Protein AF-A0A9E7R2E1-F1 (afdb_monomer_lite)

Radius of gyration: 25.78 Å; chains: 1; bounding box: 71×35×56 Å

Sequence (95 aa):
MHPHVYTFVGIPGGPELLVILLLVVLLFGADRLPKLARSSGQAMGEFEKGREAVEAEIRAARAETLDGEDEADDVESAPTDEAEVESDPGTARPA

Foldseek 3Di:
DDDPDDDDDDDDDPVVVVVVVVVVCVVQNPPRVVVCVVVVVVVVVVVVVVVVVVVVVVVVVVCVVDPDDDDDDDPDDDDDDDPPPPPDPDDDDDD

pLDDT: mean 75.92, std 20.16, range [41.56, 97.5]

Structure (mmCIF, N/CA/C/O backbone):
data_AF-A0A9E7R2E1-F1
#
_entry.id   AF-A0A9E7R2E1-F1
#
loop_
_atom_site.group_PDB
_atom_site.id
_atom_site.type_symbol
_atom_site.label_atom_id
_atom_site.label_alt_id
_atom_site.label_comp_id
_atom_site.label_asym_id
_atom_site.label_entity_id
_atom_site.label_seq_id
_atom_site.pdbx_PDB_ins_code
_atom_site.Cartn_x
_atom_site.Cartn_y
_atom_site.Cartn_z
_atom_site.occupancy
_atom_site.B_iso_or_equiv
_atom_site.auth_seq_id
_atom_site.auth_comp_id
_atom_site.auth_asym_id
_atom_site.auth_atom_id
_atom_site.pdbx_PDB_model_num
ATOM 1 N N . MET A 1 1 ? 38.617 -4.726 -14.483 1.00 48.66 1 MET A N 1
ATOM 2 C CA . MET A 1 1 ? 37.303 -4.976 -15.110 1.00 48.66 1 MET A CA 1
ATOM 3 C C . MET A 1 1 ? 36.491 -5.736 -14.074 1.00 48.66 1 MET A C 1
ATOM 5 O O . MET A 1 1 ? 36.541 -6.956 -14.038 1.00 48.66 1 MET A O 1
ATOM 9 N N . HIS A 1 2 ? 35.918 -5.011 -13.112 1.00 55.81 2 HIS A N 1
ATOM 10 C CA . HIS A 1 2 ? 35.186 -5.626 -12.005 1.00 55.81 2 HIS A CA 1
ATOM 11 C C . HIS A 1 2 ? 33.710 -5.716 -12.405 1.00 55.81 2 HIS A C 1
ATOM 13 O O . HIS A 1 2 ? 33.160 -4.710 -12.855 1.00 55.81 2 HIS A O 1
ATOM 19 N N . PRO A 1 3 ? 33.093 -6.903 -12.330 1.00 60.97 3 PRO A N 1
ATOM 20 C CA . PRO A 1 3 ? 31.711 -7.089 -12.733 1.00 60.97 3 PRO A CA 1
ATOM 21 C C . PRO A 1 3 ? 30.798 -6.352 -11.750 1.00 60.97 3 PRO A C 1
ATOM 23 O O . PRO A 1 3 ? 30.836 -6.606 -10.552 1.00 60.97 3 PRO A O 1
ATOM 26 N N . HIS A 1 4 ? 29.944 -5.467 -12.264 1.00 66.25 4 HIS A N 1
ATOM 27 C CA . HIS A 1 4 ? 28.847 -4.815 -11.531 1.00 66.25 4 HIS A CA 1
ATOM 28 C C . HIS A 1 4 ? 27.693 -5.782 -11.220 1.00 66.25 4 HIS A C 1
ATOM 30 O O . HIS A 1 4 ? 26.525 -5.407 -11.194 1.00 66.25 4 HIS A O 1
ATOM 36 N N . VAL A 1 5 ? 28.011 -7.059 -11.051 1.00 59.28 5 VAL A N 1
ATOM 37 C CA . VAL A 1 5 ? 27.043 -8.128 -10.879 1.00 59.28 5 VAL A CA 1
ATOM 38 C C . VAL A 1 5 ? 27.345 -8.722 -9.514 1.00 59.28 5 VAL A C 1
ATOM 40 O O . VAL A 1 5 ? 28.429 -9.260 -9.326 1.00 59.28 5 VAL A O 1
ATOM 43 N N . TYR A 1 6 ? 26.383 -8.607 -8.598 1.00 57.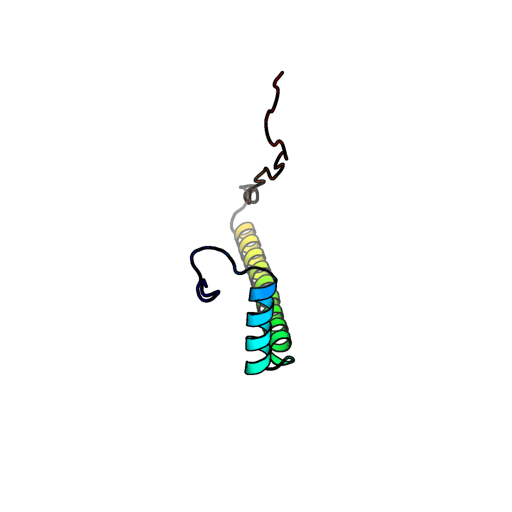00 6 TYR A N 1
ATOM 44 C CA . TYR A 1 6 ? 26.385 -9.085 -7.209 1.00 57.00 6 TYR A CA 1
ATOM 45 C C . TYR A 1 6 ? 27.075 -8.172 -6.175 1.00 57.00 6 TYR A C 1
ATOM 47 O O . TYR A 1 6 ? 28.292 -8.078 -6.111 1.00 57.00 6 TYR A O 1
ATOM 55 N N . THR A 1 7 ? 26.328 -7.390 -5.387 1.00 62.19 7 THR A N 1
ATOM 56 C CA . THR A 1 7 ? 25.569 -7.845 -4.199 1.00 62.19 7 THR A CA 1
ATOM 57 C C . THR A 1 7 ? 26.489 -8.392 -3.111 1.00 62.19 7 THR A C 1
ATOM 59 O O . THR A 1 7 ? 26.827 -9.570 -3.131 1.00 62.19 7 THR A O 1
ATOM 62 N N . PHE A 1 8 ? 26.785 -7.578 -2.097 1.00 56.00 8 PHE A N 1
ATOM 63 C CA . PHE A 1 8 ? 26.926 -8.091 -0.736 1.00 56.00 8 PHE A CA 1
ATOM 64 C C . PHE A 1 8 ? 26.683 -6.963 0.282 1.00 56.00 8 PHE A C 1
ATOM 66 O O . PHE A 1 8 ? 27.499 -6.062 0.416 1.00 56.00 8 PHE A O 1
ATOM 73 N N . VAL A 1 9 ? 25.544 -7.030 0.981 1.00 61.38 9 VAL A N 1
ATOM 74 C CA . VAL A 1 9 ? 25.216 -6.270 2.208 1.00 61.38 9 VAL A CA 1
ATOM 75 C C . VAL A 1 9 ? 25.063 -4.750 2.034 1.00 61.38 9 VAL A C 1
ATOM 77 O O . VAL A 1 9 ? 25.856 -3.949 2.509 1.00 61.38 9 VAL A O 1
ATOM 80 N N . GLY A 1 10 ? 23.982 -4.333 1.383 1.00 68.94 10 GLY A N 1
ATOM 81 C CA . GLY A 1 10 ? 23.542 -2.939 1.370 1.00 68.94 10 GLY A CA 1
ATOM 82 C C . GLY A 1 10 ? 22.337 -2.799 0.459 1.00 68.94 10 GLY A C 1
ATOM 83 O O . GLY A 1 10 ? 22.311 -3.419 -0.604 1.00 68.94 10 GLY A O 1
ATOM 84 N N . ILE A 1 11 ? 21.314 -2.062 0.893 1.00 79.00 11 ILE A N 1
ATOM 85 C CA . ILE A 1 11 ? 20.110 -1.818 0.091 1.00 79.00 11 ILE A CA 1
ATOM 86 C C . ILE A 1 11 ? 20.550 -1.326 -1.302 1.00 79.00 11 ILE A C 1
ATOM 88 O O . ILE A 1 11 ? 21.379 -0.415 -1.367 1.00 79.00 11 ILE A O 1
ATOM 92 N N . PRO A 1 12 ? 20.061 -1.934 -2.404 1.00 75.94 12 PRO A N 1
ATOM 93 C CA . PRO A 1 12 ? 20.397 -1.485 -3.751 1.00 75.94 12 PRO A CA 1
ATOM 94 C C . PRO A 1 12 ? 20.079 0.006 -3.885 1.00 75.94 12 PRO A C 1
ATOM 96 O O . PRO A 1 12 ? 19.035 0.466 -3.420 1.00 75.94 12 PRO A O 1
ATOM 99 N N . GLY A 1 13 ? 20.998 0.760 -4.487 1.00 82.56 13 GLY A N 1
ATOM 100 C CA . GLY A 1 13 ? 20.841 2.194 -4.679 1.00 82.56 13 GLY A CA 1
ATOM 101 C C . GLY A 1 13 ? 19.613 2.546 -5.523 1.00 82.56 13 GLY A C 1
ATOM 102 O O . GLY A 1 13 ? 18.946 1.693 -6.116 1.00 82.56 13 GLY A O 1
ATOM 103 N N . GLY A 1 14 ? 19.313 3.846 -5.593 1.00 87.50 14 GLY A N 1
ATOM 104 C CA . GLY A 1 14 ? 18.201 4.381 -6.385 1.00 87.50 14 GLY A CA 1
ATOM 105 C C . GLY A 1 14 ? 18.105 3.834 -7.822 1.00 87.50 14 GLY A C 1
ATOM 106 O O . GLY A 1 14 ? 17.015 3.406 -8.212 1.00 87.50 14 GLY A O 1
ATOM 107 N N . PRO A 1 15 ? 19.193 3.802 -8.622 1.00 88.56 15 PRO A N 1
ATOM 108 C CA . PRO A 1 15 ? 19.103 3.313 -9.995 1.00 88.56 15 PRO A CA 1
ATOM 109 C C . PRO A 1 15 ? 18.891 1.795 -10.078 1.00 88.56 15 PRO A C 1
ATOM 111 O O . PRO A 1 15 ? 18.113 1.344 -10.920 1.00 88.56 15 PRO A O 1
ATOM 114 N N . GLU A 1 16 ? 19.503 0.999 -9.200 1.00 87.12 16 GLU A N 1
ATOM 115 C CA . GLU A 1 16 ? 19.294 -0.451 -9.153 1.00 87.12 16 GLU A CA 1
ATOM 116 C C . GLU A 1 16 ? 17.840 -0.804 -8.802 1.00 87.12 16 GLU A C 1
ATOM 118 O O . GLU A 1 16 ? 17.246 -1.676 -9.443 1.00 87.12 16 GLU A O 1
ATOM 123 N N . LEU A 1 17 ? 17.229 -0.089 -7.848 1.00 90.75 17 LEU A N 1
ATOM 124 C CA . LEU A 1 17 ? 15.805 -0.242 -7.531 1.00 90.75 17 LEU A CA 1
ATOM 125 C C . LEU A 1 17 ? 14.904 0.085 -8.725 1.00 90.75 17 LEU A C 1
ATOM 127 O O . LEU A 1 17 ? 13.910 -0.608 -8.944 1.00 90.75 17 LEU A O 1
ATOM 131 N N . LEU A 1 18 ? 15.253 1.095 -9.526 1.00 93.00 18 LEU A N 1
ATOM 132 C CA . LEU A 1 18 ? 14.490 1.466 -10.719 1.00 93.00 18 LEU A CA 1
ATOM 133 C C . LEU A 1 18 ? 14.546 0.357 -11.783 1.00 93.00 18 LEU A C 1
ATOM 135 O O . LEU A 1 18 ? 13.521 0.032 -12.383 1.00 93.00 18 LEU A O 1
ATOM 139 N N . VAL A 1 19 ? 15.703 -0.287 -11.970 1.00 93.75 19 VAL A N 1
ATOM 140 C CA . VAL A 1 19 ? 15.843 -1.440 -12.880 1.00 93.75 19 VAL A CA 1
ATOM 141 C C . VAL A 1 19 ? 15.012 -2.632 -12.399 1.00 93.75 19 VAL A C 1
ATOM 143 O O . VAL A 1 19 ? 14.306 -3.248 -13.198 1.00 93.75 19 VAL A O 1
ATOM 146 N N . ILE A 1 20 ? 15.042 -2.942 -11.100 1.00 92.44 20 ILE A N 1
ATOM 147 C CA . ILE A 1 20 ? 14.227 -4.023 -10.523 1.00 92.44 20 ILE A CA 1
ATOM 148 C C . ILE A 1 20 ? 12.736 -3.710 -10.693 1.00 92.44 20 ILE A C 1
ATOM 150 O O . ILE A 1 20 ? 11.980 -4.562 -11.161 1.00 92.44 20 ILE A O 1
ATOM 154 N N . LEU A 1 21 ? 12.315 -2.481 -10.384 1.00 92.75 21 LEU A N 1
ATOM 155 C CA . LEU A 1 21 ? 10.939 -2.026 -10.581 1.00 92.75 21 LEU A CA 1
ATOM 156 C C . LEU A 1 21 ? 10.508 -2.172 -12.045 1.00 92.75 21 LEU A C 1
ATOM 158 O O . LE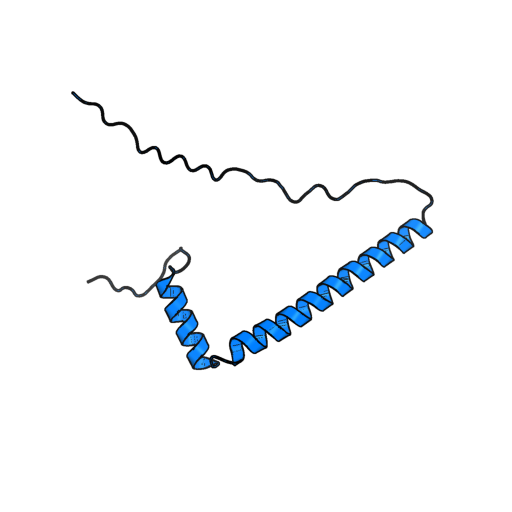U A 1 21 ? 9.413 -2.664 -12.312 1.00 92.75 21 LEU A O 1
ATOM 162 N N . LEU A 1 22 ? 11.371 -1.793 -12.989 1.00 94.94 22 LEU A N 1
ATOM 163 C CA . LEU A 1 22 ? 11.101 -1.923 -14.417 1.00 94.94 22 LEU A CA 1
ATOM 164 C C . LEU A 1 22 ? 10.896 -3.388 -14.824 1.00 94.94 22 LEU A C 1
ATOM 166 O O . LEU A 1 22 ? 9.960 -3.681 -15.567 1.00 94.94 22 LEU A O 1
ATOM 170 N N . LEU A 1 23 ? 11.712 -4.313 -14.309 1.00 95.50 23 LEU A N 1
ATOM 171 C CA . LEU A 1 23 ? 11.528 -5.747 -14.548 1.00 95.50 23 LEU A CA 1
ATOM 172 C C . LEU A 1 23 ? 10.187 -6.238 -13.995 1.00 95.50 23 LEU A C 1
ATOM 174 O O . LEU A 1 23 ? 9.433 -6.886 -14.717 1.00 95.50 23 LEU A O 1
ATOM 178 N N . VAL A 1 24 ? 9.837 -5.883 -12.756 1.00 94.94 24 VAL A N 1
ATOM 179 C CA . VAL A 1 24 ? 8.541 -6.256 -12.159 1.00 94.94 24 VAL A CA 1
ATOM 180 C C . VAL A 1 24 ? 7.378 -5.704 -12.994 1.00 94.94 24 VAL A C 1
ATOM 182 O O . VAL A 1 24 ? 6.434 -6.435 -13.297 1.00 94.94 24 VAL A O 1
ATOM 185 N N . VAL A 1 25 ? 7.455 -4.447 -13.437 1.00 95.38 25 VAL A N 1
ATOM 186 C CA . VAL A 1 25 ? 6.453 -3.838 -14.327 1.00 95.38 25 VAL A CA 1
ATOM 187 C C . VAL A 1 25 ? 6.375 -4.561 -15.672 1.00 95.38 25 VAL A C 1
ATOM 189 O O . VAL A 1 25 ? 5.285 -4.675 -16.219 1.00 95.38 25 VAL A O 1
ATOM 192 N N . LEU A 1 26 ? 7.477 -5.076 -16.213 1.00 95.75 26 LEU A N 1
ATOM 193 C CA . LEU A 1 26 ? 7.460 -5.808 -17.481 1.00 95.75 26 LEU A CA 1
ATOM 194 C C . LEU A 1 26 ? 6.814 -7.196 -17.341 1.00 95.75 26 LEU A C 1
ATOM 196 O O . LEU A 1 26 ? 6.092 -7.628 -18.236 1.00 95.75 26 LEU A O 1
ATOM 200 N N . LEU A 1 27 ? 7.035 -7.873 -16.209 1.00 95.62 27 LEU A N 1
ATOM 201 C CA . LEU A 1 27 ? 6.457 -9.190 -15.919 1.00 95.62 27 LEU A CA 1
ATOM 202 C C . LEU A 1 27 ? 4.957 -9.107 -15.606 1.00 95.62 27 LEU A C 1
ATOM 204 O O . LEU A 1 27 ? 4.168 -9.907 -16.105 1.00 95.62 27 LEU A O 1
ATOM 208 N N . PHE A 1 28 ? 4.563 -8.152 -14.762 1.00 94.25 28 PHE A N 1
ATOM 209 C CA . PHE A 1 28 ? 3.189 -8.036 -14.270 1.00 94.25 28 PHE A CA 1
ATOM 210 C C . PHE A 1 28 ? 2.354 -7.006 -15.044 1.00 94.25 28 PHE A C 1
ATOM 212 O O . PHE A 1 28 ? 1.128 -7.088 -15.050 1.00 94.25 28 PHE A O 1
ATOM 219 N N . GLY A 1 29 ? 2.984 -6.052 -15.722 1.00 91.75 29 GLY A N 1
ATOM 220 C CA . GLY A 1 29 ? 2.338 -4.913 -16.372 1.00 91.75 29 GLY A CA 1
ATOM 221 C C . GLY A 1 29 ? 2.172 -3.704 -15.441 1.00 91.75 29 GLY A C 1
ATOM 222 O O . GLY A 1 29 ? 1.935 -3.846 -14.238 1.00 91.75 29 GLY A O 1
ATOM 223 N N . ALA A 1 30 ? 2.217 -2.498 -16.019 1.00 92.50 30 ALA A N 1
ATOM 224 C CA . ALA A 1 30 ? 2.096 -1.228 -15.289 1.00 92.50 30 ALA A CA 1
ATOM 225 C C . ALA A 1 30 ? 0.760 -1.070 -14.539 1.00 92.50 30 ALA A C 1
ATOM 227 O O . ALA A 1 30 ? 0.693 -0.368 -13.536 1.00 92.50 30 ALA A O 1
ATOM 228 N N . ASP A 1 31 ? -0.289 -1.769 -14.977 1.00 93.69 31 ASP A N 1
ATOM 229 C CA . ASP A 1 31 ? -1.610 -1.717 -14.351 1.00 93.69 31 ASP A CA 1
ATOM 230 C C . ASP A 1 31 ? -1.771 -2.656 -13.151 1.00 93.69 31 ASP A C 1
ATOM 232 O O . ASP A 1 31 ? -2.672 -2.449 -12.336 1.00 93.69 31 ASP A O 1
ATOM 236 N N . ARG A 1 32 ? -0.975 -3.730 -13.039 1.00 93.12 32 ARG A N 1
ATOM 237 C CA . ARG A 1 32 ? -1.201 -4.768 -12.015 1.00 93.12 32 ARG A CA 1
ATOM 238 C C . ARG A 1 32 ? -0.648 -4.375 -10.656 1.00 93.12 32 ARG A C 1
ATOM 240 O O . ARG A 1 32 ? -1.370 -4.510 -9.675 1.00 93.12 32 ARG A O 1
ATOM 247 N N . LEU A 1 33 ? 0.560 -3.820 -10.610 1.00 92.81 33 LEU A N 1
ATOM 248 C CA . LEU A 1 33 ? 1.161 -3.275 -9.388 1.00 92.81 33 LEU A CA 1
ATOM 249 C C . LEU A 1 33 ? 0.237 -2.285 -8.645 1.00 92.81 33 LEU A C 1
ATOM 251 O O . LEU A 1 33 ? -0.070 -2.535 -7.480 1.00 92.81 33 LEU A O 1
ATOM 255 N N . PRO A 1 34 ? -0.288 -1.216 -9.281 1.00 90.50 34 PRO A N 1
ATOM 256 C CA . PRO A 1 34 ? -1.154 -0.261 -8.593 1.00 90.50 34 PRO A CA 1
ATOM 257 C C . PRO A 1 34 ? -2.518 -0.855 -8.229 1.00 90.50 34 PRO A C 1
ATOM 259 O O . PRO A 1 34 ? -3.083 -0.489 -7.201 1.00 90.50 34 PRO A O 1
ATOM 262 N N . LYS A 1 35 ? -3.062 -1.778 -9.034 1.00 94.56 35 LYS A N 1
ATOM 263 C CA . LYS A 1 35 ? -4.324 -2.463 -8.704 1.00 94.56 35 LYS A CA 1
ATOM 264 C C . LYS A 1 35 ? -4.173 -3.339 -7.459 1.00 94.56 35 LYS A C 1
ATOM 266 O O . LYS A 1 35 ? -5.021 -3.252 -6.579 1.00 94.56 35 LYS A O 1
ATOM 271 N N . LEU A 1 36 ? -3.086 -4.110 -7.369 1.00 94.12 36 LEU A N 1
ATOM 272 C CA . LEU A 1 36 ? -2.766 -4.940 -6.203 1.00 94.12 36 LEU A CA 1
ATOM 273 C C . LEU A 1 36 ? -2.517 -4.086 -4.957 1.00 94.12 36 LEU A C 1
ATOM 275 O O . LEU A 1 36 ? -3.069 -4.381 -3.901 1.00 94.12 36 LEU A O 1
ATOM 279 N N . ALA A 1 37 ? -1.751 -3.000 -5.088 1.00 94.38 37 ALA A N 1
ATOM 280 C CA . ALA A 1 37 ? -1.510 -2.072 -3.986 1.00 94.38 37 ALA A CA 1
ATOM 281 C C . ALA A 1 37 ?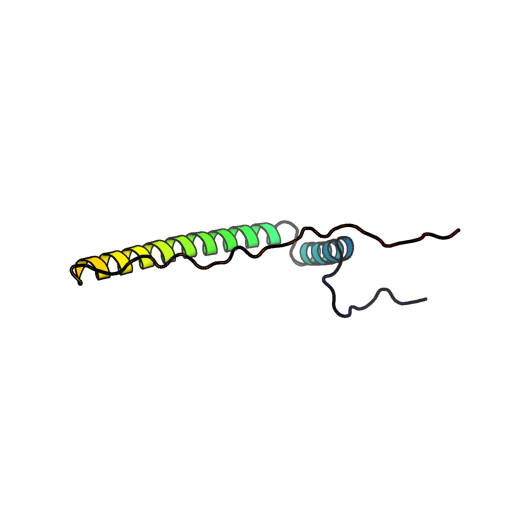 -2.817 -1.451 -3.469 1.00 94.38 37 ALA A C 1
ATOM 283 O O . ALA A 1 37 ? -3.036 -1.402 -2.263 1.00 94.38 37 ALA A O 1
ATOM 284 N N . ARG A 1 38 ? -3.724 -1.036 -4.367 1.00 96.00 38 ARG A N 1
ATOM 285 C CA . ARG A 1 38 ? -5.034 -0.491 -3.978 1.00 96.00 38 ARG A CA 1
ATOM 286 C C . ARG A 1 38 ? -5.901 -1.521 -3.261 1.00 96.00 38 ARG A C 1
ATOM 288 O O . ARG A 1 38 ? -6.396 -1.215 -2.185 1.00 96.00 38 ARG A O 1
ATOM 295 N N . SER A 1 39 ? -6.063 -2.727 -3.810 1.00 96.00 39 SER A N 1
ATOM 296 C CA . SER A 1 39 ? -6.895 -3.756 -3.170 1.00 96.00 39 SER A CA 1
ATOM 297 C C . SER A 1 39 ? -6.306 -4.240 -1.844 1.00 96.00 39 SER A C 1
ATOM 299 O O . SER A 1 39 ? -7.046 -4.452 -0.890 1.00 96.00 39 SER A O 1
ATOM 301 N N . SER A 1 40 ? -4.978 -4.385 -1.767 1.00 96.50 40 SER A N 1
ATOM 302 C CA . SER A 1 40 ? -4.289 -4.757 -0.527 1.00 96.50 40 SER A CA 1
ATOM 303 C C . SER A 1 40 ? -4.388 -3.647 0.517 1.00 96.50 40 SER A C 1
ATOM 305 O O . SER A 1 40 ? -4.659 -3.934 1.675 1.00 96.50 40 SER A O 1
ATOM 307 N N . GLY A 1 41 ? -4.213 -2.386 0.117 1.00 95.38 41 GLY A N 1
ATOM 308 C CA . GLY A 1 41 ? -4.342 -1.238 1.013 1.00 95.38 41 GLY A CA 1
ATOM 309 C C . GLY A 1 41 ? -5.767 -1.063 1.536 1.00 95.38 41 GLY A C 1
ATOM 310 O O . GLY A 1 41 ? -5.955 -0.801 2.717 1.00 95.38 41 GLY A O 1
ATOM 311 N N . GLN A 1 42 ? -6.777 -1.282 0.689 1.00 97.06 42 GLN A N 1
ATOM 312 C CA . GLN A 1 42 ? -8.178 -1.301 1.117 1.00 97.06 42 GLN A CA 1
ATOM 313 C C . GLN A 1 42 ? -8.447 -2.425 2.124 1.00 97.06 42 GLN A C 1
ATOM 315 O O . GLN A 1 42 ? -9.069 -2.174 3.150 1.00 97.06 42 GLN A O 1
ATOM 320 N N . ALA A 1 43 ? -7.950 -3.639 1.863 1.00 96.81 43 ALA A N 1
ATOM 321 C CA . ALA A 1 43 ? -8.105 -4.763 2.784 1.00 96.81 43 ALA A CA 1
ATOM 322 C C . ALA A 1 43 ? -7.431 -4.496 4.140 1.00 96.81 43 ALA A C 1
ATOM 324 O O . ALA A 1 43 ? -8.053 -4.717 5.175 1.00 96.81 43 ALA A O 1
ATOM 325 N N . MET A 1 44 ? -6.200 -3.974 4.138 1.00 97.12 44 MET A N 1
ATOM 326 C CA . MET A 1 44 ? -5.495 -3.590 5.366 1.00 97.12 44 MET A CA 1
ATOM 327 C C . MET A 1 44 ? -6.224 -2.476 6.124 1.00 97.12 44 MET A C 1
ATOM 329 O O . MET A 1 44 ? -6.372 -2.582 7.336 1.00 97.12 44 MET A O 1
ATOM 333 N N . GLY A 1 45 ? -6.731 -1.454 5.430 1.00 96.56 45 GLY A N 1
ATOM 334 C CA . GLY A 1 45 ? -7.440 -0.343 6.070 1.00 96.56 45 GLY A CA 1
ATOM 335 C C . GLY A 1 45 ? -8.767 -0.754 6.714 1.00 96.56 45 GLY A C 1
ATOM 336 O O . GLY A 1 45 ? -9.076 -0.316 7.817 1.00 96.56 45 GLY A O 1
ATOM 337 N N . GLU A 1 46 ? -9.554 -1.615 6.065 1.00 97.50 46 GLU A N 1
ATOM 338 C CA . GLU A 1 46 ? -10.781 -2.150 6.678 1.00 97.50 46 GLU A CA 1
ATOM 339 C C . GLU A 1 46 ? -10.471 -3.123 7.826 1.00 97.50 46 GLU A C 1
ATOM 341 O O . GLU A 1 46 ? -11.202 -3.170 8.814 1.00 97.50 46 GLU A O 1
ATOM 346 N N . PHE A 1 47 ? -9.362 -3.863 7.738 1.00 96.88 47 PHE A N 1
ATOM 347 C CA . PHE A 1 47 ? -8.903 -4.736 8.817 1.00 96.88 47 PHE A CA 1
ATOM 348 C C . PHE A 1 47 ? -8.481 -3.947 10.063 1.00 96.88 47 PHE A C 1
ATOM 350 O O . PHE A 1 47 ? -8.850 -4.329 11.170 1.00 96.88 47 PHE A O 1
ATOM 357 N N . GLU A 1 48 ? -7.755 -2.842 9.899 1.00 96.25 48 GLU A N 1
ATOM 358 C CA . GLU A 1 48 ? -7.332 -1.969 11.002 1.00 96.25 48 GLU A CA 1
ATOM 359 C C . GLU A 1 48 ? -8.533 -1.337 11.717 1.00 96.25 48 GLU A C 1
ATOM 361 O O . GLU A 1 48 ? -8.671 -1.501 12.927 1.00 96.25 48 GLU A O 1
ATOM 366 N N . LYS A 1 49 ? -9.491 -0.776 10.968 1.00 96.69 49 LYS A N 1
ATOM 367 C CA . LYS A 1 49 ? -10.760 -0.272 11.531 1.00 96.69 49 LYS A CA 1
ATOM 368 C C . LYS A 1 49 ? -11.543 -1.349 12.281 1.00 96.69 49 LYS A C 1
ATOM 370 O O . LYS A 1 49 ? -12.113 -1.089 13.337 1.00 96.69 49 LYS A O 1
ATOM 375 N N . GLY A 1 50 ? -11.597 -2.564 11.729 1.00 96.94 50 GLY A N 1
ATOM 376 C CA . GLY A 1 50 ? -12.246 -3.697 12.384 1.00 96.94 50 GLY A CA 1
ATOM 377 C C . GLY A 1 50 ? -11.564 -4.069 13.701 1.00 96.94 50 GLY A C 1
ATOM 378 O O . GLY A 1 50 ? -12.247 -4.348 14.683 1.00 96.94 50 GLY A O 1
ATOM 379 N N . ARG A 1 51 ? -10.226 -4.029 13.745 1.00 96.50 51 ARG A N 1
ATOM 380 C CA . ARG A 1 51 ? -9.454 -4.276 14.971 1.00 96.50 51 ARG A CA 1
ATOM 381 C C . ARG A 1 51 ? -9.703 -3.211 16.033 1.00 96.50 51 ARG A C 1
ATOM 383 O O . ARG A 1 51 ? -9.958 -3.581 17.173 1.00 96.50 51 ARG A O 1
ATOM 390 N N . GLU A 1 52 ? -9.683 -1.934 15.657 1.00 96.44 52 GLU A N 1
ATOM 391 C CA . GLU A 1 52 ? -9.974 -0.816 16.567 1.00 96.44 52 GLU A CA 1
ATOM 392 C C . GLU A 1 52 ? -11.386 -0.915 17.156 1.00 96.44 52 GLU A C 1
ATOM 394 O O . GLU A 1 52 ? -11.573 -0.750 18.360 1.00 96.44 52 GLU A O 1
ATOM 399 N N . ALA A 1 53 ? -12.385 -1.234 16.325 1.00 96.00 53 ALA A N 1
ATOM 400 C CA . ALA A 1 53 ? -13.764 -1.398 16.778 1.00 96.00 53 ALA A CA 1
ATOM 401 C C . ALA A 1 53 ? -13.906 -2.545 17.792 1.00 96.00 53 ALA A C 1
ATOM 403 O O . ALA A 1 53 ? -14.555 -2.379 18.824 1.00 96.00 53 ALA A O 1
ATOM 404 N N . VAL A 1 54 ? -13.265 -3.687 17.525 1.00 95.62 54 VAL A N 1
ATOM 405 C CA . VAL A 1 54 ? -13.262 -4.841 18.437 1.00 95.62 54 VAL A CA 1
ATOM 406 C C . VAL A 1 54 ? -12.542 -4.510 19.743 1.00 95.62 54 VAL A C 1
ATOM 408 O O . VAL A 1 54 ? -13.027 -4.862 20.814 1.00 95.62 54 VAL A O 1
ATOM 411 N N . GLU A 1 55 ? -11.404 -3.821 19.686 1.00 94.56 55 GLU A N 1
ATOM 412 C CA . GLU A 1 55 ? -10.682 -3.411 20.890 1.00 94.56 55 GLU A CA 1
ATOM 413 C C . GLU A 1 55 ? -11.504 -2.437 21.744 1.00 94.56 55 GLU A C 1
ATOM 415 O O . GLU A 1 55 ? -11.589 -2.605 22.962 1.00 94.56 55 GLU A O 1
ATOM 420 N N . ALA A 1 56 ? -12.161 -1.462 21.111 1.00 94.56 56 ALA A N 1
ATOM 421 C CA . ALA A 1 56 ? -13.054 -0.531 21.790 1.00 94.56 56 ALA A CA 1
ATOM 422 C C . ALA A 1 56 ? -14.237 -1.255 22.453 1.00 94.56 56 ALA A C 1
ATOM 424 O O . ALA A 1 56 ? -14.579 -0.939 23.593 1.00 94.56 56 ALA A O 1
ATOM 425 N N . GLU A 1 57 ? -14.826 -2.250 21.783 1.00 93.38 57 GLU A N 1
ATOM 426 C CA . GLU A 1 57 ? -15.903 -3.073 22.343 1.00 93.38 57 GLU A CA 1
ATOM 427 C C . GLU A 1 57 ? -15.418 -3.915 23.531 1.00 93.38 57 GLU A C 1
ATOM 429 O O . GLU A 1 57 ? -16.077 -3.949 24.569 1.00 93.38 57 GLU A O 1
ATOM 434 N N . ILE A 1 58 ? -14.234 -4.529 23.438 1.00 93.19 58 ILE A N 1
ATOM 435 C CA . ILE A 1 58 ? -13.628 -5.285 24.545 1.00 93.19 58 ILE A CA 1
ATOM 436 C C . ILE A 1 58 ? -13.344 -4.364 25.738 1.00 93.19 58 ILE A C 1
ATOM 438 O O . ILE A 1 58 ? -13.618 -4.731 26.884 1.00 93.19 58 ILE A O 1
ATOM 442 N N . ARG A 1 59 ? -12.818 -3.162 2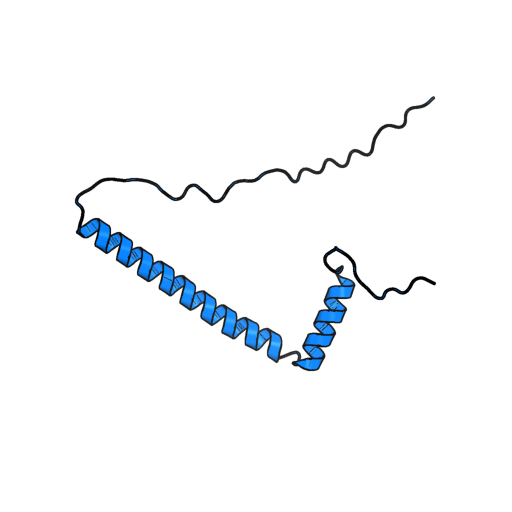5.486 1.00 92.19 59 ARG A N 1
ATOM 443 C CA . ARG A 1 59 ? -12.534 -2.157 26.518 1.00 92.19 59 ARG A CA 1
ATOM 444 C C . ARG A 1 59 ? -13.816 -1.683 27.200 1.00 92.19 59 ARG A C 1
ATOM 446 O O . ARG A 1 59 ? -13.853 -1.621 28.426 1.00 92.19 59 ARG A O 1
ATOM 453 N N . ALA A 1 60 ? -14.865 -1.412 26.424 1.00 90.69 60 ALA A N 1
ATOM 454 C CA . ALA A 1 60 ? -16.177 -1.040 26.944 1.00 90.69 60 ALA A CA 1
ATOM 455 C C . ALA A 1 60 ? -16.800 -2.177 27.771 1.00 90.69 60 ALA A C 1
ATOM 457 O O . ALA A 1 60 ? -17.200 -1.952 28.908 1.00 90.69 60 ALA A O 1
ATOM 458 N N . ALA A 1 61 ? -16.789 -3.414 27.267 1.00 88.62 61 ALA A N 1
ATOM 459 C CA . ALA A 1 61 ? -17.313 -4.579 27.982 1.00 88.62 61 ALA A CA 1
ATOM 460 C C . ALA A 1 61 ? -16.561 -4.854 29.299 1.00 88.62 61 ALA A C 1
ATOM 462 O O . ALA A 1 61 ? -17.168 -5.250 30.297 1.00 88.62 61 ALA A O 1
ATOM 463 N N . ARG A 1 62 ? -15.241 -4.620 29.329 1.00 87.12 62 ARG A N 1
ATOM 464 C CA . ARG A 1 62 ? -14.419 -4.725 30.545 1.00 87.12 62 ARG A CA 1
ATOM 465 C C . ARG A 1 62 ? -14.735 -3.612 31.547 1.00 87.12 62 ARG A C 1
ATOM 467 O O . ARG A 1 62 ? -14.803 -3.890 32.739 1.00 87.12 62 ARG A O 1
ATOM 474 N N . ALA A 1 63 ? -14.960 -2.390 31.068 1.00 84.31 63 ALA A N 1
ATOM 475 C CA . ALA A 1 63 ? -15.370 -1.262 31.903 1.00 84.31 63 ALA A CA 1
ATOM 476 C C . ALA A 1 63 ? -16.784 -1.445 32.486 1.00 84.31 63 ALA A C 1
ATOM 478 O O . ALA A 1 63 ? -17.041 -1.011 33.601 1.00 84.31 63 ALA A O 1
ATOM 479 N N . GLU A 1 64 ? -17.691 -2.121 31.773 1.00 77.12 64 GLU A N 1
ATOM 480 C CA . GLU A 1 64 ? -19.041 -2.424 32.275 1.00 77.12 64 GLU A CA 1
ATOM 481 C C . GLU A 1 64 ? -19.077 -3.568 33.302 1.00 77.12 64 GLU A C 1
ATOM 483 O O . GLU A 1 64 ? -20.025 -3.669 34.080 1.00 77.12 64 GLU A O 1
ATOM 488 N N . THR A 1 65 ? -18.071 -4.449 33.319 1.00 74.00 65 THR A N 1
ATOM 489 C CA . THR A 1 65 ? -18.029 -5.616 34.221 1.00 74.00 65 THR A CA 1
ATOM 490 C C . THR A 1 65 ? -17.178 -5.413 35.475 1.00 74.00 65 THR A C 1
ATOM 492 O O . THR A 1 65 ? -17.276 -6.221 36.401 1.00 74.00 65 THR A O 1
ATOM 495 N N . LEU A 1 66 ? -16.374 -4.350 35.540 1.00 61.72 66 LEU A N 1
ATOM 496 C CA . LEU A 1 66 ? -15.502 -4.025 36.667 1.00 61.72 66 LEU A CA 1
ATOM 497 C C . LEU A 1 66 ? -15.701 -2.546 37.030 1.00 61.72 66 LEU A C 1
ATOM 499 O O . LEU A 1 66 ? -15.248 -1.662 36.308 1.00 61.72 66 LEU A O 1
ATOM 503 N N . ASP A 1 67 ? -16.391 -2.279 38.142 1.00 63.41 67 ASP A N 1
ATOM 504 C CA . ASP A 1 67 ? -16.479 -0.939 38.733 1.00 63.41 67 ASP A CA 1
ATOM 505 C C . ASP A 1 67 ? -15.073 -0.466 39.146 1.00 63.41 67 ASP A C 1
ATOM 507 O O . ASP A 1 67 ? -14.597 -0.797 40.229 1.00 63.41 67 ASP A O 1
ATOM 511 N N . GLY A 1 68 ? -14.448 0.335 38.280 1.00 64.50 68 GLY A N 1
ATOM 512 C CA . GLY A 1 68 ? -13.385 1.281 38.615 1.00 64.50 68 GLY A CA 1
ATOM 513 C C . GLY A 1 68 ? -11.964 0.722 38.769 1.00 64.50 68 GLY A C 1
ATOM 514 O O . GLY A 1 68 ? -11.733 -0.283 39.423 1.00 64.50 68 GLY A O 1
ATOM 515 N N . GLU A 1 69 ? -11.024 1.516 38.249 1.00 60.00 69 GLU A N 1
ATOM 516 C CA . GLU A 1 69 ? -9.569 1.532 38.491 1.00 60.00 69 GLU A CA 1
ATOM 517 C C . GLU A 1 69 ? -8.653 0.891 37.416 1.00 60.00 69 GLU A C 1
ATOM 519 O O . GLU A 1 69 ? -8.938 -0.152 36.829 1.00 60.00 69 GLU A O 1
ATOM 524 N N . ASP A 1 70 ? -7.546 1.615 37.201 1.00 49.94 70 ASP A N 1
ATOM 525 C CA . ASP A 1 70 ? -6.443 1.560 36.221 1.00 49.94 70 ASP A CA 1
ATOM 526 C C . ASP A 1 70 ? -6.706 2.112 34.807 1.00 49.94 70 ASP A C 1
ATOM 528 O O . ASP A 1 70 ? -7.384 1.507 33.979 1.00 49.94 70 ASP A O 1
ATOM 532 N N . GLU A 1 71 ? -6.370 3.385 34.547 1.00 55.47 71 GLU A N 1
ATOM 533 C CA . GLU A 1 71 ? -5.024 3.984 34.334 1.00 55.47 71 GLU A CA 1
ATOM 534 C C . GLU A 1 71 ? -4.418 3.647 32.967 1.00 55.47 71 GLU A C 1
ATOM 536 O O . GLU A 1 71 ? -4.207 2.497 32.603 1.00 55.47 71 GLU A O 1
ATOM 541 N N . ALA A 1 72 ? -4.169 4.736 32.236 1.00 53.75 72 ALA A N 1
ATOM 542 C CA . ALA A 1 72 ? -2.982 5.001 31.438 1.00 53.75 72 ALA A CA 1
ATOM 543 C C . ALA A 1 72 ? -2.099 3.795 31.073 1.00 53.75 72 ALA A C 1
ATOM 545 O O . ALA A 1 72 ? -1.163 3.463 31.789 1.00 53.75 72 ALA A O 1
ATOM 546 N N . ASP A 1 73 ? -2.300 3.256 29.874 1.00 52.00 73 ASP A N 1
ATOM 547 C CA . ASP A 1 73 ? -1.237 2.552 29.158 1.00 52.00 73 ASP A CA 1
ATOM 548 C C . ASP A 1 73 ? -1.349 2.907 27.672 1.00 52.00 73 ASP A C 1
ATOM 550 O O . ASP A 1 73 ? -2.077 2.285 26.909 1.00 52.00 73 ASP A O 1
ATOM 554 N N . ASP A 1 74 ? -0.735 4.034 27.314 1.00 50.62 74 ASP A N 1
ATOM 555 C CA . ASP A 1 74 ? -0.283 4.336 25.951 1.00 50.62 74 ASP A CA 1
ATOM 556 C C . ASP A 1 74 ? 0.795 5.432 26.036 1.00 50.62 74 ASP A C 1
ATOM 558 O O . ASP A 1 74 ? 0.704 6.535 25.493 1.00 50.62 74 ASP A O 1
ATOM 562 N N . VAL A 1 75 ? 1.844 5.122 26.798 1.00 53.97 75 VAL A N 1
ATOM 563 C CA . VAL A 1 75 ? 3.165 5.721 26.613 1.00 53.97 75 VAL A CA 1
ATOM 564 C C . VAL A 1 75 ? 4.139 4.564 26.448 1.00 53.97 75 VAL A C 1
ATOM 566 O O . VAL A 1 75 ? 4.800 4.211 27.407 1.00 53.97 75 VAL A O 1
ATOM 569 N N . GLU A 1 76 ? 4.223 3.972 25.252 1.00 49.41 76 GLU A N 1
ATOM 570 C CA . GLU A 1 76 ? 5.512 3.549 24.684 1.00 49.41 76 GLU A CA 1
ATOM 571 C C . GLU A 1 76 ? 5.396 3.160 23.198 1.00 49.41 76 GLU A C 1
ATOM 573 O O . GLU A 1 76 ? 5.168 2.018 22.809 1.00 49.41 76 GLU A O 1
ATOM 578 N N . SER A 1 77 ? 5.673 4.119 22.325 1.00 43.38 77 SER A N 1
ATOM 579 C CA . SER A 1 77 ? 6.578 3.863 21.202 1.00 43.38 77 SER A CA 1
ATOM 580 C C . SER A 1 77 ? 7.438 5.105 21.020 1.00 43.38 77 SER A C 1
ATOM 582 O O . SER A 1 77 ? 7.168 5.968 20.195 1.00 43.38 77 SER A O 1
ATOM 584 N N . ALA A 1 78 ? 8.406 5.190 21.934 1.00 47.75 78 ALA A N 1
ATOM 585 C CA . ALA A 1 78 ? 9.714 5.827 21.844 1.00 47.75 78 ALA A CA 1
ATOM 586 C C . ALA A 1 78 ? 9.870 7.118 21.004 1.00 47.75 78 ALA A C 1
ATOM 588 O O . ALA A 1 78 ? 9.835 7.076 19.772 1.00 47.75 78 ALA A O 1
ATOM 589 N N . PRO A 1 79 ? 10.250 8.243 21.640 1.00 51.41 79 PRO A N 1
ATOM 590 C CA . PRO A 1 79 ? 11.166 9.183 21.019 1.00 51.41 79 PRO A CA 1
ATOM 591 C C . PRO A 1 79 ? 12.583 8.584 21.085 1.00 51.41 79 PRO A C 1
ATOM 593 O O . PRO A 1 79 ? 13.182 8.500 22.151 1.00 51.41 79 PRO A O 1
ATOM 596 N N . THR A 1 80 ? 13.110 8.145 19.948 1.00 41.56 80 THR A N 1
ATOM 597 C CA . THR A 1 80 ? 14.557 7.967 19.723 1.00 41.56 80 THR A CA 1
ATOM 598 C C . THR A 1 80 ? 14.887 8.867 18.543 1.00 41.56 80 THR A C 1
ATOM 600 O O . THR A 1 80 ? 14.453 8.592 17.426 1.00 41.56 80 THR A O 1
ATOM 603 N N . ASP A 1 81 ? 15.251 10.116 18.796 1.00 43.81 81 ASP A N 1
ATOM 604 C CA . ASP A 1 81 ? 16.587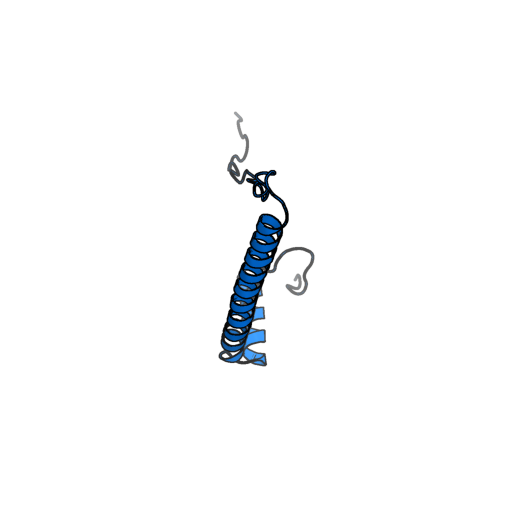 10.574 19.190 1.00 43.81 81 ASP A CA 1
ATOM 605 C C . ASP A 1 81 ? 17.592 10.479 18.028 1.00 43.81 81 ASP A C 1
ATOM 607 O O . ASP A 1 81 ? 17.646 9.504 17.279 1.00 43.81 81 ASP A O 1
ATOM 611 N N . GLU A 1 82 ? 18.315 11.584 17.882 1.00 49.59 82 GLU A N 1
ATOM 612 C CA . GLU A 1 82 ? 19.547 11.810 17.135 1.00 49.59 82 GLU A CA 1
ATOM 613 C C . GLU A 1 82 ? 19.698 11.326 15.674 1.00 49.59 82 GLU A C 1
ATOM 615 O O . GLU A 1 82 ? 20.198 10.248 15.360 1.00 49.59 82 GLU A O 1
ATOM 620 N N . ALA A 1 83 ? 19.468 12.267 14.750 1.00 42.00 83 ALA A N 1
ATOM 621 C CA . ALA A 1 83 ? 20.248 12.367 13.514 1.00 42.00 83 ALA A CA 1
ATOM 622 C C . ALA A 1 83 ? 20.692 13.822 13.255 1.00 42.00 83 ALA A C 1
ATOM 624 O O . ALA A 1 83 ? 20.568 14.340 12.146 1.00 42.00 83 ALA A O 1
ATOM 625 N N . GLU A 1 84 ? 21.238 14.488 14.277 1.00 45.06 84 GLU A N 1
ATOM 626 C CA . GLU A 1 84 ? 22.257 15.517 14.052 1.00 45.06 84 GLU A CA 1
ATOM 627 C C . GLU A 1 84 ? 23.574 14.791 13.749 1.00 45.06 84 GLU A C 1
ATOM 629 O O . GLU A 1 84 ? 24.368 14.497 14.636 1.00 45.06 84 GLU A O 1
ATOM 634 N N . VAL A 1 85 ? 23.807 14.460 12.475 1.00 45.69 85 VAL A N 1
ATOM 635 C CA . VAL A 1 85 ? 25.164 14.149 12.012 1.00 45.69 85 VAL A CA 1
ATOM 636 C C . VAL A 1 85 ? 25.824 15.470 11.650 1.00 45.69 85 VAL A C 1
ATOM 638 O O . VAL A 1 85 ? 25.769 15.957 10.517 1.00 45.69 85 VAL A O 1
ATOM 641 N N . GLU A 1 86 ? 26.414 16.046 12.691 1.00 48.62 86 GLU A N 1
ATOM 642 C CA . GLU A 1 86 ? 27.555 16.946 12.651 1.00 48.62 86 GLU A CA 1
ATOM 643 C C . GLU A 1 86 ? 28.477 16.578 11.477 1.00 48.62 86 GLU A C 1
ATOM 645 O O . GLU A 1 86 ? 29.128 15.535 11.444 1.00 48.62 86 GLU A O 1
ATOM 650 N N . SER A 1 87 ? 28.493 17.435 10.460 1.00 50.41 87 SER A N 1
ATOM 651 C CA . SER A 1 87 ? 29.482 17.380 9.389 1.00 50.41 87 SER A CA 1
ATOM 652 C C . SER A 1 87 ? 30.740 18.119 9.849 1.00 50.41 87 SER A C 1
ATOM 654 O O . SER A 1 87 ? 31.037 19.191 9.328 1.00 50.41 87 SER A O 1
ATOM 656 N N . ASP A 1 88 ? 31.463 17.570 10.828 1.00 52.38 88 ASP A N 1
ATOM 657 C CA . ASP A 1 88 ? 32.848 17.963 11.112 1.00 52.38 88 ASP A CA 1
ATOM 658 C C . ASP A 1 88 ? 33.809 16.931 10.510 1.00 52.38 88 ASP A C 1
ATOM 660 O O . ASP A 1 88 ? 33.990 15.837 11.045 1.00 52.38 88 ASP A O 1
ATOM 664 N N . PRO A 1 89 ? 34.465 17.244 9.384 1.00 55.25 89 PRO A N 1
ATOM 665 C CA . PRO A 1 89 ? 35.737 16.645 9.068 1.00 55.25 89 PRO A CA 1
ATOM 666 C C . PRO A 1 89 ? 36.840 17.573 9.582 1.00 55.25 89 PRO A C 1
ATOM 668 O O . PRO A 1 89 ? 37.382 18.390 8.840 1.00 55.25 89 PRO A O 1
ATOM 671 N N . GLY A 1 90 ? 37.183 17.416 10.857 1.00 47.59 90 GLY A N 1
ATOM 672 C CA . GLY A 1 90 ? 38.544 17.105 11.267 1.00 47.59 90 GLY A CA 1
ATOM 673 C C . GLY A 1 90 ? 39.647 17.995 10.695 1.00 47.59 90 GLY A C 1
ATOM 674 O O . GLY A 1 90 ? 40.129 17.799 9.585 1.00 47.59 90 GLY A O 1
ATOM 675 N N . THR A 1 91 ? 40.148 18.868 11.564 1.00 55.66 91 THR A N 1
ATOM 676 C CA . THR A 1 91 ? 41.581 19.063 11.829 1.00 55.66 91 THR A CA 1
ATOM 677 C C . THR A 1 91 ? 42.544 18.940 10.632 1.00 55.66 91 THR A C 1
ATOM 679 O O . THR A 1 91 ? 42.989 17.866 10.236 1.00 55.66 91 THR A O 1
ATOM 682 N N . ALA A 1 92 ? 42.998 20.091 10.138 1.00 50.78 92 ALA A N 1
ATOM 683 C CA . ALA A 1 92 ? 44.317 2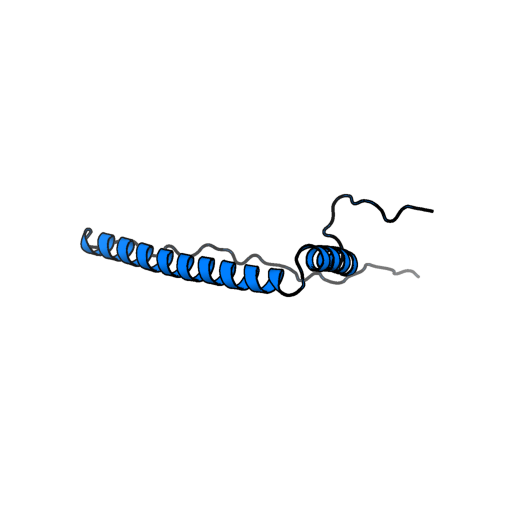0.210 9.525 1.00 50.78 92 ALA A CA 1
ATOM 684 C C . ALA A 1 92 ? 44.884 21.621 9.761 1.00 50.78 92 ALA A C 1
ATOM 686 O O . ALA A 1 92 ? 44.858 22.483 8.889 1.00 50.78 92 ALA A O 1
ATOM 687 N N . ARG A 1 93 ? 45.419 21.859 10.967 1.00 53.72 93 ARG A N 1
ATOM 688 C CA . ARG A 1 93 ? 46.594 22.740 11.143 1.00 53.72 93 ARG A CA 1
ATOM 689 C C . ARG A 1 93 ? 47.821 21.853 10.944 1.00 53.72 93 ARG A C 1
ATOM 691 O O . ARG A 1 93 ? 47.926 20.858 11.661 1.00 53.72 93 ARG A O 1
ATOM 698 N N . PRO A 1 94 ? 48.692 22.133 9.961 1.00 52.44 94 PRO A N 1
ATOM 699 C CA . PRO A 1 94 ? 49.914 22.939 10.194 1.00 52.44 94 PRO A CA 1
ATOM 700 C C . PRO A 1 94 ? 50.304 23.785 8.942 1.00 52.44 94 PRO A C 1
ATOM 702 O O . PRO A 1 94 ? 49.835 23.493 7.851 1.00 52.44 94 PRO A O 1
ATOM 705 N N . ALA A 1 95 ? 51.115 24.846 8.951 1.00 46.78 95 ALA A N 1
ATOM 706 C CA . ALA A 1 95 ? 52.156 25.371 9.834 1.00 46.78 95 ALA A CA 1
ATOM 707 C C . ALA A 1 95 ? 52.214 26.908 9.704 1.00 46.78 95 ALA A C 1
ATOM 709 O O . ALA A 1 95 ? 51.780 27.419 8.646 1.00 46.78 95 ALA A O 1
#

Organism: NCBI:txid1364945

Secondary structure (DSSP, 8-state):
---S----SSPPPHHHHHHHHHHHHHHH-TTHHHHHHHHHHHHHHHHHHHHHHHHHHHHHHHHHHS-S--------S------------------

InterPro domains:
  IPR003369 Sec-independent protein translocase protein TatA/B/E [PF02416] (12-56)
  IPR006312 Sec-independent protein translocase protein TatA/E [TIGR01411] (11-57)

=== Feature glossary ===
The record interleaves many kinds of information about one protein. Here is each kind framed as the question it answers.

Q: What does the local fold look like, residue by residue?
A: A 3Di character summarizes, for each residue, the relative orientation of the Cα frame of its nearest spatial neighbor. Because it encodes fold topology rather than chemistry, 3Di alignments detect remote structural similarity that sequence alignment misses.

Q: Which residues are in helices, strands, or loops?
A: Secondary structure is the local, repeating backbone conformation. DSSP classifies it into eight states by reading the hydrogen-bond network: three helix types (H, G, I), two β types (E, B), two non-regular types (T, S), and unstructured coil (-).

Q: How big and how compact is the whole molecule?
A: Three whole-structure scalars: the radius of gyration (RMS distance of Cα from centroid, in Å), the count of Cα–Cα contacts (pairs closer than 8 Å and separated by more than four residues in sequence — i.e. tertiary, not local, contacts), and the bounding-box dimensions. Together they distinguish compact globular folds from extended fibres or disordered chains.

Q: How confident is the AlphaFold model at each residue?
A: For AlphaFold models, the B-factor field carries pLDDT — the model's own estimate of local accuracy on a 0–100 scale. Regions with pLDDT<50 should be treated as essentially unmodeled; they often correspond to intrinsically disordered segments.

Q: What family and function is it annotated with?
A: Functional annotations link the protein to curated databases. InterPro entries identify conserved domains and families by matching the sequence against member-database signatures (Pfam, PROSITE, CDD, …). Gene Ontology (GO) terms describe molecular function, biological process, and cellular component in a controlled vocabulary. CATH places the structure in a hierarchical fold classification (Class/Architecture/Topology/Homologous-superfamily). The organism is the source species.

Q: What known structures does this most resemble?
A: Nearest PDB neighbors are the top structural matches found by Foldseek when searching this structure against the entire Protein Data Bank. Each hit reports a TM-score (0 to 1; >0.5 almost always implies the same fold) and an E-value. These are *structural* homologs — they may share no detectable sequence similarity.

Q: Which residues are buried vs exposed?
A: Solvent-accessible surface area (SASA) is the area in Å² traced out by the centre of a 1.4 Å probe sphere (a water molecule) rolled over the protein's van der Waals surface (Shrake–Rupley / Lee–Richards construction). Buried residues have near-zero SASA; fully exposed residues can exceed 200 Å². The total SASA scales roughly with the number of surface residues.

Q: What are the backbone torsion angles?
A: φ (phi) and ψ (psi) are the two rotatable backbone dihedrals per residue: φ is the C(i-1)–N–Cα–C torsion, ψ is the N–Cα–C–N(i+1) torsion, both in degrees on (−180°, 180°]. α-helical residues cluster near (−60°, −45°); β-strand residues near (−120°, +130°). A Ramachandran plot is simply a scatter of (φ, ψ) for every residue.

Q: Are the domains correctly placed relative to each other?
A: Predicted aligned error is AlphaFold's pairwise confidence. Unlike pLDDT (per-residue), PAE is per-residue-pair and captures whether two parts of the structure are correctly placed relative to each other. Units are ångströms of expected positional error.

Q: What if only a Cα trace is available?
A: P-SEA three-state annotation labels each residue as helix, strand, or coil based purely on the geometry of the Cα trace. It serves as a fallback when the full backbone (and thus DSSP) is unavailable.

Q: What is the amino-acid chain?
A: This is the polypeptide sequence — one letter per residue, N-terminus first. Length ranges from a few dozen residues for small domains to over a thousand for large multi-domain proteins.

Q: What do the rendered images show?
A: The six renders are orthographic views along the three Cartesian axes in both directions. Representation (cartoon, sticks, or surface) and color scheme (sequence-rainbow or by-chain) vary across proteins so the training set covers all the common visualization conventions.

Q: What do the diagnostic plots show?
A: Plot images: a contact map (which residues are close in 3D, as an N×N binary image), a Ramachandran scatter (backbone torsion angles, revealing secondary-structure composition at a glance), and — for AlphaFold structures — a PAE heatmap (pairwise prediction confidence).

Q: How mobile is each atom in the crystal?
A: B-factor (Debye–Waller factor) reflects atomic displacement in the crystal lattice. It is an experimental observable (units Å²), not a prediction; low values mean the atom is pinned down, high values mean it moves or is heterogeneous across the crystal.

Q: Where is each backbone atom in 3D?
A: The mmCIF table is the protein's shape written out atom by atom. For each backbone N, Cα, C, and carbonyl O, it records an (x, y, z) coordinate triple in Å plus the residue type, chain letter, and residue number.